Protein AF-A0A5A7MZJ8-F1 (afdb_monomer)

Structure (mmCIF, N/CA/C/O backbone):
data_AF-A0A5A7MZJ8-F1
#
_entry.id   AF-A0A5A7MZJ8-F1
#
loop_
_atom_site.group_PDB
_atom_site.id
_atom_site.type_symbol
_atom_site.label_atom_id
_atom_site.label_alt_id
_atom_site.label_comp_id
_atom_site.label_asym_id
_atom_site.label_entity_id
_atom_site.label_seq_id
_atom_site.pdbx_PDB_ins_code
_atom_site.Cartn_x
_atom_site.Cartn_y
_atom_site.Cartn_z
_atom_site.occupancy
_atom_site.B_iso_or_equiv
_atom_site.auth_seq_id
_atom_site.auth_comp_id
_atom_site.auth_asym_id
_atom_site.auth_atom_id
_atom_site.pdbx_PDB_model_num
ATOM 1 N N . MET A 1 1 ? -20.485 7.842 -4.638 1.00 42.91 1 MET A N 1
ATOM 2 C CA . MET A 1 1 ? -19.625 7.140 -3.659 1.00 42.91 1 MET A CA 1
ATOM 3 C C . MET A 1 1 ? -18.205 7.351 -4.147 1.00 42.91 1 MET A C 1
ATOM 5 O O . MET A 1 1 ? -17.917 6.899 -5.243 1.00 42.91 1 MET A O 1
ATOM 9 N N . GLY A 1 2 ? -17.424 8.191 -3.458 1.00 53.31 2 GLY A N 1
ATOM 10 C CA . GLY A 1 2 ? -16.158 8.722 -3.980 1.00 53.31 2 GLY A CA 1
ATOM 11 C C . GLY A 1 2 ? -15.213 7.607 -4.419 1.00 53.31 2 GLY A C 1
ATOM 12 O O . GLY A 1 2 ? -14.970 6.674 -3.653 1.00 53.31 2 GLY A O 1
ATOM 13 N N . LEU A 1 3 ? -14.757 7.690 -5.668 1.00 57.22 3 LEU A N 1
ATOM 14 C CA . LEU A 1 3 ? -13.745 6.815 -6.245 1.00 57.22 3 LEU A CA 1
ATOM 15 C C . LEU A 1 3 ? -12.441 7.073 -5.489 1.00 57.22 3 LEU A C 1
ATOM 17 O O . LEU A 1 3 ? -11.756 8.054 -5.748 1.00 57.22 3 LEU A O 1
ATOM 21 N N . TRP A 1 4 ? -12.122 6.228 -4.511 1.00 69.38 4 TRP A N 1
ATOM 22 C CA . TRP A 1 4 ? -10.749 6.156 -4.024 1.00 69.38 4 TRP A CA 1
ATOM 23 C C . TRP A 1 4 ? -9.879 5.723 -5.209 1.00 69.38 4 TRP A C 1
ATOM 25 O O . TRP A 1 4 ? -10.255 4.742 -5.861 1.00 69.38 4 TRP A O 1
ATOM 35 N N . PRO A 1 5 ? -8.713 6.344 -5.462 1.00 80.06 5 PRO A N 1
ATOM 36 C CA . PRO A 1 5 ? -7.814 5.955 -6.558 1.00 80.06 5 PRO A CA 1
ATOM 37 C C . PRO A 1 5 ? -7.121 4.598 -6.302 1.00 80.06 5 PRO A C 1
ATOM 39 O O . PRO A 1 5 ? -6.083 4.272 -6.862 1.00 80.06 5 PRO A O 1
ATOM 42 N N . TYR A 1 6 ? -7.718 3.748 -5.462 1.00 84.06 6 TYR A N 1
ATOM 43 C CA . TYR A 1 6 ? -7.277 2.390 -5.183 1.00 84.06 6 TYR A CA 1
ATOM 44 C C . TYR A 1 6 ? -7.176 1.532 -6.452 1.00 84.06 6 TYR A C 1
ATOM 46 O O . TYR A 1 6 ? -6.284 0.694 -6.548 1.00 84.06 6 TYR A O 1
ATOM 54 N N . HIS A 1 7 ? -8.086 1.718 -7.414 1.00 88.00 7 HIS A N 1
ATOM 55 C CA . HIS A 1 7 ? -8.039 0.974 -8.673 1.00 88.00 7 HIS A CA 1
ATOM 56 C C . HIS A 1 7 ? -6.787 1.313 -9.481 1.00 88.00 7 HIS A C 1
ATOM 58 O O . HIS A 1 7 ? -6.108 0.395 -9.929 1.00 88.00 7 HIS A O 1
ATOM 64 N N . GLU A 1 8 ? -6.449 2.598 -9.577 1.00 91.94 8 GLU A N 1
ATOM 65 C CA . GLU A 1 8 ? -5.226 3.069 -10.232 1.00 91.94 8 GLU A CA 1
ATOM 66 C C . GLU A 1 8 ? -3.991 2.531 -9.503 1.00 91.94 8 GLU A C 1
ATOM 68 O O . GLU A 1 8 ? -3.098 1.970 -10.129 1.00 91.94 8 GLU A O 1
ATOM 73 N N . LEU A 1 9 ? -3.980 2.585 -8.165 1.00 93.12 9 LEU A N 1
ATOM 74 C CA . LEU A 1 9 ? -2.889 2.033 -7.359 1.00 93.12 9 LEU A CA 1
ATOM 75 C C . LEU A 1 9 ? -2.665 0.534 -7.625 1.00 93.12 9 LEU A C 1
ATOM 77 O O . LEU A 1 9 ? -1.532 0.078 -7.779 1.00 93.12 9 LEU A O 1
ATOM 81 N N . ALA A 1 10 ? -3.750 -0.244 -7.656 1.00 94.06 10 ALA A N 1
ATOM 82 C CA . ALA A 1 10 ? -3.692 -1.678 -7.911 1.00 94.06 10 ALA A CA 1
ATOM 83 C C . ALA A 1 10 ? -3.250 -1.984 -9.350 1.00 94.06 10 ALA A C 1
ATOM 85 O O . ALA A 1 10 ? -2.504 -2.939 -9.558 1.00 94.06 10 ALA A O 1
ATOM 86 N N . GLU A 1 11 ? -3.675 -1.175 -10.321 1.00 95.31 11 GLU A N 1
ATOM 87 C CA . GLU A 1 11 ? -3.256 -1.290 -11.716 1.00 95.31 11 GLU A CA 1
ATOM 88 C C . GLU A 1 11 ? -1.752 -1.047 -11.872 1.00 95.31 11 GLU A C 1
ATOM 90 O O . GLU A 1 11 ? -1.072 -1.870 -12.481 1.00 95.31 11 GLU A O 1
ATOM 95 N N . GLN A 1 12 ? -1.205 0.013 -11.269 1.00 95.56 12 GLN A N 1
ATOM 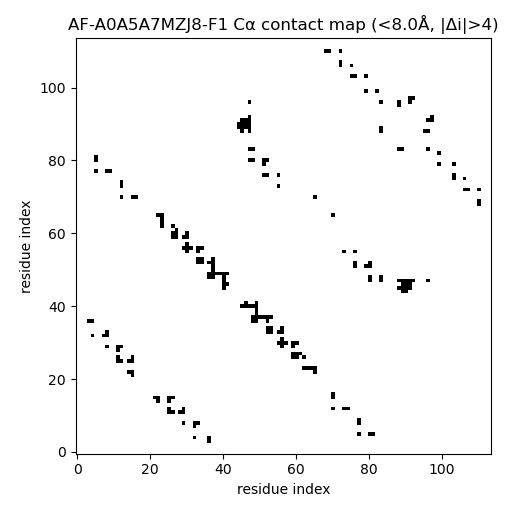96 C CA . GLN A 1 12 ? 0.237 0.283 -11.334 1.00 95.56 12 GLN A CA 1
ATOM 97 C C . GLN A 1 12 ? 1.061 -0.848 -10.712 1.00 95.56 12 GLN A C 1
ATOM 99 O O . GLN A 1 12 ? 2.083 -1.247 -11.261 1.00 95.56 12 GLN A O 1
ATOM 104 N N . HIS A 1 13 ? 0.590 -1.433 -9.607 1.00 96.06 13 HIS A N 1
ATOM 105 C CA . HIS A 1 13 ? 1.228 -2.622 -9.046 1.00 96.06 13 HIS A CA 1
ATOM 106 C C . HIS A 1 13 ? 1.226 -3.803 -10.034 1.00 96.06 13 HIS A C 1
ATOM 108 O O . HIS A 1 13 ? 2.239 -4.485 -10.154 1.00 96.06 13 HIS A O 1
ATOM 114 N N . VAL A 1 14 ? 0.117 -4.061 -10.738 1.00 96.19 14 VAL A N 1
ATOM 115 C CA . VAL A 1 14 ? 0.066 -5.131 -11.753 1.00 96.19 14 VAL A CA 1
ATOM 116 C C . VAL A 1 14 ? 1.076 -4.859 -12.869 1.00 96.19 14 VAL A C 1
ATOM 118 O O . VAL A 1 14 ? 1.830 -5.755 -13.232 1.00 96.19 14 VAL A O 1
ATOM 121 N N . ARG A 1 15 ? 1.195 -3.609 -13.325 1.00 96.00 15 ARG A N 1
ATOM 122 C CA . ARG A 1 15 ? 2.205 -3.223 -14.321 1.00 96.00 15 ARG A CA 1
ATOM 123 C C . ARG A 1 15 ? 3.643 -3.452 -13.837 1.00 96.00 15 ARG A C 1
ATOM 125 O O . ARG A 1 15 ? 4.459 -3.931 -14.612 1.00 96.00 15 ARG A O 1
ATOM 132 N N . CYS A 1 16 ? 3.948 -3.228 -12.553 1.00 94.06 16 CYS A N 1
ATOM 133 C CA . CYS A 1 16 ? 5.256 -3.592 -11.979 1.00 94.06 16 CYS A CA 1
ATOM 134 C C . CYS A 1 16 ? 5.574 -5.093 -12.076 1.00 94.06 16 CYS A C 1
ATOM 136 O O . CYS A 1 16 ? 6.750 -5.469 -12.116 1.00 94.06 16 CYS A O 1
ATOM 138 N N . VAL A 1 17 ? 4.546 -5.947 -12.035 1.00 94.44 17 VAL A N 1
ATOM 139 C CA . VAL A 1 17 ? 4.690 -7.403 -12.166 1.00 94.44 17 VAL A CA 1
ATOM 140 C C . VAL A 1 17 ? 4.891 -7.785 -13.632 1.00 94.44 17 VAL A C 1
ATOM 142 O O . VAL A 1 17 ? 5.778 -8.583 -13.924 1.00 94.44 17 VAL A O 1
ATOM 145 N N . ASP A 1 18 ? 4.111 -7.188 -14.533 1.00 95.94 18 ASP A N 1
ATOM 146 C CA . ASP A 1 18 ? 4.077 -7.559 -15.951 1.00 95.94 18 ASP A CA 1
ATOM 147 C C . ASP A 1 18 ? 5.203 -6.923 -16.785 1.00 95.94 18 ASP A C 1
ATOM 149 O O . ASP A 1 18 ? 5.573 -7.463 -17.827 1.00 95.94 18 ASP A O 1
ATOM 153 N N . THR A 1 19 ? 5.755 -5.786 -16.348 1.00 95.25 19 THR A N 1
ATOM 154 C CA . THR A 1 19 ? 6.749 -5.004 -17.106 1.00 95.25 19 THR A CA 1
ATOM 155 C C . THR A 1 19 ? 7.903 -4.555 -16.191 1.00 95.25 19 THR A C 1
ATOM 157 O O . THR A 1 19 ? 7.934 -3.412 -15.720 1.00 95.25 19 THR A O 1
ATOM 160 N N . PRO A 1 20 ? 8.848 -5.460 -15.860 1.00 92.75 20 PRO A N 1
ATOM 161 C CA . PRO A 1 20 ? 9.966 -5.173 -14.960 1.00 92.75 20 PRO A CA 1
ATOM 162 C C . PRO A 1 20 ? 10.874 -4.014 -15.398 1.00 92.75 20 PRO A C 1
ATOM 164 O O . PRO A 1 20 ? 11.428 -3.323 -14.543 1.00 92.75 20 PRO A O 1
ATOM 167 N N . GLU A 1 21 ? 11.020 -3.794 -16.704 1.00 93.62 21 GLU A N 1
ATOM 168 C CA . GLU A 1 21 ? 11.850 -2.745 -17.304 1.00 93.62 21 GLU A CA 1
ATOM 169 C C . GLU A 1 21 ? 11.366 -1.322 -16.982 1.00 93.62 21 GLU A C 1
ATOM 171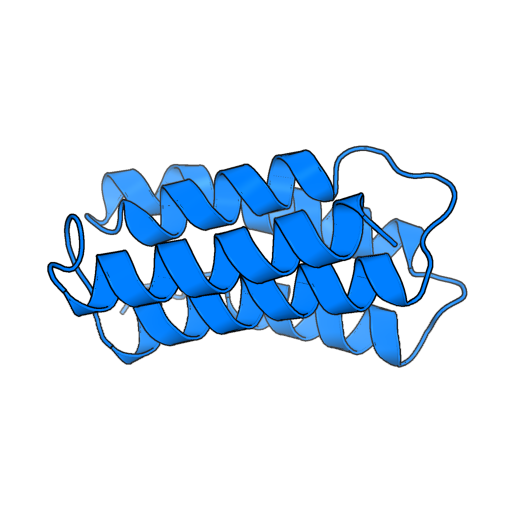 O O . GLU A 1 21 ? 12.189 -0.418 -16.850 1.00 93.62 21 GLU A O 1
ATOM 176 N N . ASP A 1 22 ? 10.062 -1.153 -16.741 1.00 94.56 22 ASP A N 1
ATOM 177 C CA . ASP A 1 22 ? 9.416 0.145 -16.501 1.00 94.56 22 ASP A CA 1
ATOM 178 C C . ASP A 1 22 ? 9.020 0.342 -15.024 1.00 94.56 22 ASP A C 1
ATOM 180 O O . ASP A 1 22 ? 8.313 1.286 -14.662 1.00 94.56 22 ASP A O 1
ATOM 184 N N . ARG A 1 23 ? 9.498 -0.528 -14.117 1.00 94.31 23 ARG A N 1
ATOM 185 C CA . ARG A 1 23 ? 9.174 -0.476 -12.675 1.00 94.31 23 ARG A CA 1
ATOM 186 C C . ARG A 1 23 ? 9.414 0.881 -12.040 1.00 94.31 23 ARG A C 1
ATOM 188 O O . ARG A 1 23 ? 8.684 1.251 -11.124 1.00 94.31 23 ARG A O 1
ATOM 195 N N . LYS A 1 24 ? 10.426 1.610 -12.508 1.00 93.94 24 LYS A N 1
ATOM 196 C CA . LYS A 1 24 ? 10.724 2.959 -12.028 1.00 93.94 24 LYS A CA 1
ATOM 197 C C . LYS A 1 24 ? 9.537 3.895 -12.242 1.00 93.94 24 LYS A C 1
ATOM 199 O O . LYS A 1 24 ? 9.074 4.505 -11.280 1.00 93.94 24 LYS A O 1
ATOM 204 N N . ASP A 1 25 ? 9.013 3.942 -13.458 1.00 93.88 25 ASP A N 1
ATOM 205 C CA . ASP A 1 25 ? 7.911 4.830 -13.822 1.00 93.88 25 ASP A CA 1
ATOM 206 C C . ASP A 1 25 ? 6.629 4.441 -13.070 1.00 93.88 25 ASP A C 1
ATOM 208 O O . ASP A 1 25 ? 5.913 5.299 -12.548 1.00 93.88 25 ASP A O 1
ATOM 212 N N . PHE A 1 26 ? 6.376 3.138 -12.905 1.00 95.31 26 PHE A N 1
ATOM 213 C CA . PHE A 1 26 ? 5.245 2.665 -12.103 1.00 95.31 26 PHE A CA 1
ATOM 214 C C . PHE A 1 26 ? 5.398 2.983 -10.609 1.00 95.31 26 PHE A C 1
ATOM 216 O O . PHE A 1 26 ? 4.412 3.324 -9.959 1.00 95.31 26 PHE A O 1
ATOM 223 N N . PHE A 1 27 ? 6.606 2.914 -10.038 1.00 95.31 27 PHE A N 1
ATOM 224 C CA . PHE A 1 27 ? 6.851 3.294 -8.640 1.00 95.31 27 PHE A CA 1
ATOM 225 C C . PHE A 1 27 ? 6.672 4.793 -8.406 1.00 95.31 27 PHE A C 1
ATOM 227 O O . PHE A 1 27 ? 6.128 5.178 -7.368 1.00 95.31 27 PHE A O 1
ATOM 234 N N . GLU A 1 28 ? 7.082 5.629 -9.362 1.00 94.88 28 GLU A N 1
ATOM 235 C CA . GLU A 1 28 ? 6.814 7.069 -9.332 1.00 94.88 28 GLU A CA 1
ATOM 236 C C . GLU A 1 28 ? 5.303 7.346 -9.337 1.00 94.88 28 GLU A C 1
ATOM 238 O O . GLU A 1 28 ? 4.820 8.181 -8.567 1.00 94.88 28 GLU A O 1
ATOM 243 N N . GLU A 1 29 ? 4.533 6.593 -10.124 1.00 95.56 29 GLU A N 1
ATOM 244 C CA . GLU A 1 29 ? 3.077 6.725 -10.142 1.00 95.56 29 GLU A CA 1
ATOM 245 C C . GLU A 1 29 ? 2.421 6.212 -8.852 1.00 95.56 29 GLU A C 1
ATOM 247 O O . GLU A 1 29 ? 1.587 6.896 -8.259 1.00 95.56 29 GLU A O 1
ATOM 252 N N . ILE A 1 30 ? 2.861 5.061 -8.336 1.00 96.19 30 ILE A N 1
ATOM 253 C CA . ILE A 1 30 ? 2.428 4.536 -7.032 1.00 96.19 30 ILE A CA 1
ATOM 254 C C . ILE A 1 30 ? 2.717 5.549 -5.918 1.00 96.19 30 ILE A C 1
ATOM 256 O O . ILE A 1 30 ? 1.878 5.745 -5.037 1.00 96.19 30 ILE A O 1
ATOM 260 N N . HIS A 1 31 ? 3.881 6.206 -5.946 1.00 95.69 31 HIS A N 1
ATOM 261 C CA . HIS A 1 31 ? 4.239 7.258 -4.997 1.00 95.69 31 HIS A CA 1
ATOM 262 C C . HIS A 1 31 ? 3.247 8.424 -5.033 1.00 95.69 31 HIS A C 1
ATOM 264 O O . HIS A 1 31 ? 2.769 8.832 -3.968 1.00 95.69 31 HIS A O 1
ATOM 270 N N . ARG A 1 32 ? 2.909 8.924 -6.232 1.00 94.75 32 ARG A N 1
ATOM 271 C CA . ARG A 1 32 ? 1.924 10.001 -6.420 1.00 94.75 32 ARG A CA 1
ATOM 272 C C . ARG A 1 32 ? 0.547 9.602 -5.894 1.00 94.75 32 ARG A C 1
ATOM 274 O O . ARG A 1 32 ? 0.002 10.291 -5.033 1.00 94.75 32 ARG A O 1
ATOM 281 N N . ILE A 1 33 ? 0.034 8.446 -6.316 1.00 95.00 33 ILE A N 1
ATOM 282 C CA . ILE A 1 33 ? -1.288 7.962 -5.896 1.00 95.00 33 ILE A CA 1
ATOM 283 C C . ILE A 1 33 ? -1.343 7.772 -4.373 1.00 95.00 33 ILE A C 1
ATOM 285 O O . ILE A 1 33 ? -2.302 8.187 -3.720 1.00 95.00 33 ILE A O 1
ATOM 289 N N . ALA A 1 34 ? -0.305 7.180 -3.773 1.00 95.06 34 ALA A N 1
ATOM 290 C CA . ALA A 1 34 ? -0.230 6.999 -2.326 1.00 95.06 34 ALA A CA 1
ATOM 291 C C . ALA A 1 34 ? -0.188 8.343 -1.574 1.00 95.06 34 ALA A C 1
ATOM 293 O O . ALA A 1 34 ? -0.841 8.496 -0.539 1.00 95.06 34 ALA A O 1
ATOM 294 N N . HIS A 1 35 ? 0.528 9.339 -2.100 1.00 93.19 35 HIS A N 1
ATOM 295 C CA . HIS A 1 35 ? 0.554 10.682 -1.524 1.00 93.19 35 HIS A CA 1
ATOM 296 C C . HIS A 1 35 ? -0.842 11.329 -1.510 1.00 93.19 35 HIS A C 1
ATOM 298 O O . HIS A 1 35 ? -1.280 11.848 -0.480 1.00 93.19 35 HIS A O 1
ATOM 304 N N . ASP A 1 36 ? -1.586 11.219 -2.609 1.00 92.12 36 ASP A N 1
ATOM 305 C CA . ASP A 1 36 ? -2.943 11.761 -2.706 1.00 92.12 36 ASP A CA 1
ATOM 306 C C . ASP A 1 36 ? -3.923 11.017 -1.787 1.00 92.12 36 ASP A C 1
ATOM 308 O O . ASP A 1 36 ? -4.708 11.632 -1.054 1.00 92.12 36 ASP A O 1
ATOM 312 N N . MET A 1 37 ? -3.836 9.682 -1.746 1.00 91.75 37 MET A N 1
ATOM 313 C CA . MET A 1 37 ? -4.640 8.848 -0.844 1.00 91.75 37 MET A CA 1
ATOM 314 C C . MET A 1 37 ? -4.402 9.192 0.628 1.00 91.75 37 MET A C 1
ATOM 316 O O . MET A 1 37 ? -5.353 9.193 1.417 1.00 91.75 37 MET A O 1
ATOM 320 N N . LYS A 1 38 ? -3.160 9.521 1.008 1.00 90.81 38 LYS A N 1
ATOM 321 C CA . LYS A 1 38 ? -2.821 9.963 2.366 1.00 90.81 38 LYS A CA 1
ATOM 322 C C . LYS A 1 38 ? -3.622 11.207 2.757 1.00 90.81 38 LYS A C 1
ATOM 324 O O . LYS A 1 38 ? -4.217 11.217 3.841 1.00 90.81 38 LYS A O 1
ATOM 329 N N . GLY A 1 39 ? -3.670 12.215 1.881 1.00 87.25 39 GLY A N 1
ATOM 330 C CA . GLY A 1 39 ? -4.408 13.463 2.102 1.00 87.25 39 GLY A CA 1
ATOM 331 C C . GLY A 1 39 ? -5.929 13.272 2.149 1.00 87.25 39 GLY A C 1
ATOM 332 O O . GLY A 1 39 ? -6.616 13.876 2.974 1.00 87.25 39 GLY A O 1
ATOM 333 N N . GLN A 1 40 ? -6.463 12.375 1.319 1.00 86.25 40 GLN A N 1
ATOM 334 C CA . GLN A 1 40 ? -7.899 12.076 1.274 1.00 86.25 40 GLN A CA 1
ATOM 335 C C . GLN A 1 40 ? -8.376 11.238 2.475 1.00 86.25 40 GLN A C 1
ATOM 337 O O . GLN A 1 40 ? -9.475 11.457 2.989 1.00 86.25 40 GLN A O 1
ATOM 342 N N . GLY A 1 41 ? -7.549 10.302 2.956 1.00 83.12 41 GLY A N 1
ATOM 343 C CA . GLY A 1 41 ? -7.857 9.391 4.067 1.00 83.12 41 GLY A CA 1
ATOM 344 C C . GLY A 1 41 ? -8.345 10.098 5.334 1.00 83.12 41 GLY A C 1
ATOM 345 O O . GLY A 1 41 ? -9.377 9.721 5.899 1.00 83.12 41 GLY A O 1
ATOM 346 N N . GLY A 1 42 ? -7.647 11.162 5.739 1.00 80.25 42 GLY A N 1
ATOM 347 C CA . GLY A 1 42 ? -7.968 11.935 6.939 1.00 80.25 42 GLY A CA 1
ATOM 348 C C . GLY A 1 42 ? -9.302 12.661 6.805 1.00 80.25 42 GLY A C 1
ATOM 349 O O . GLY A 1 42 ? -10.162 12.548 7.676 1.00 80.25 42 GLY A O 1
ATOM 350 N N . THR A 1 43 ? -9.514 13.319 5.664 1.00 83.69 43 THR A N 1
ATOM 351 C CA . THR A 1 43 ? -10.740 14.069 5.357 1.00 83.69 43 THR A CA 1
ATOM 352 C C . THR A 1 43 ? -11.988 13.185 5.351 1.00 83.69 43 THR A C 1
ATOM 354 O O . THR A 1 43 ? -13.053 13.613 5.790 1.00 83.69 43 THR A O 1
ATOM 357 N N . PHE A 1 44 ? -11.874 11.933 4.896 1.00 83.25 44 PHE A N 1
ATOM 358 C CA . PHE A 1 44 ? -13.011 11.011 4.800 1.00 83.25 44 PHE A CA 1
ATOM 359 C C . PHE A 1 44 ? -13.188 10.077 6.012 1.00 83.25 44 PHE A C 1
ATOM 361 O O . PHE A 1 44 ? -14.082 9.226 5.994 1.00 83.25 44 PHE A O 1
ATOM 368 N N . GLY A 1 45 ? -12.377 10.218 7.069 1.00 85.31 45 GLY A N 1
A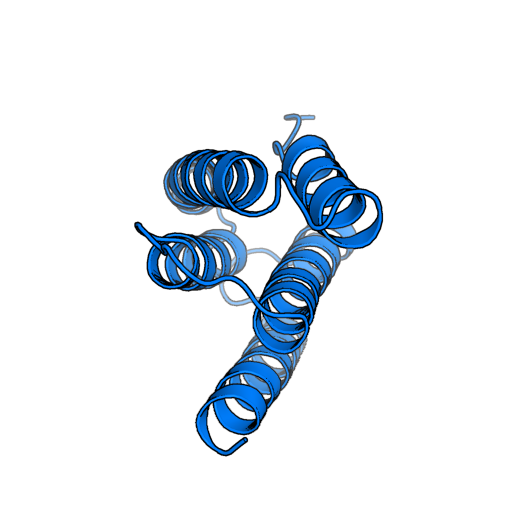TOM 369 C CA . GLY A 1 45 ? -12.503 9.426 8.301 1.00 85.31 45 GLY A CA 1
ATOM 370 C C . GLY A 1 45 ? -11.927 8.004 8.222 1.00 85.31 45 GLY A C 1
ATOM 371 O O . GLY A 1 45 ? -12.384 7.112 8.944 1.00 85.31 45 GLY A O 1
ATOM 372 N N . TYR A 1 46 ? -10.928 7.790 7.359 1.00 90.06 46 TYR A N 1
ATOM 373 C CA . TYR A 1 46 ? -10.207 6.524 7.183 1.00 90.06 46 TYR A CA 1
ATOM 374 C C . TYR A 1 46 ? -8.719 6.679 7.557 1.00 90.06 46 TYR A C 1
ATOM 376 O O . TYR A 1 46 ? -7.849 6.618 6.684 1.00 90.06 46 TYR A O 1
ATOM 384 N N . PRO A 1 47 ? -8.380 6.849 8.849 1.00 90.62 47 PRO A N 1
ATOM 385 C CA . PRO A 1 47 ? -6.997 7.072 9.283 1.00 90.62 47 PRO A CA 1
ATOM 386 C C . PRO A 1 47 ? -6.074 5.876 8.994 1.00 90.62 47 PRO A C 1
ATOM 388 O O . PRO A 1 47 ? -4.870 6.057 8.814 1.00 90.62 47 PRO A O 1
ATOM 391 N N . LEU A 1 48 ? -6.619 4.659 8.868 1.00 92.31 48 LEU A N 1
ATOM 392 C CA . LEU A 1 48 ? -5.860 3.497 8.393 1.00 92.31 48 LEU A CA 1
ATOM 393 C C . LEU A 1 48 ? -5.369 3.672 6.950 1.00 92.31 48 LEU A C 1
ATOM 395 O O . LEU A 1 48 ? -4.217 3.348 6.672 1.00 92.31 48 LEU A O 1
ATOM 399 N N . ILE A 1 49 ? -6.197 4.226 6.052 1.00 94.06 49 ILE A N 1
ATOM 400 C CA . ILE A 1 49 ? -5.765 4.545 4.682 1.00 94.06 49 ILE A CA 1
ATOM 401 C C . ILE A 1 49 ? -4.665 5.593 4.721 1.00 94.06 49 ILE A C 1
ATOM 403 O O . ILE A 1 49 ? -3.636 5.384 4.093 1.00 94.06 49 ILE A O 1
ATOM 407 N N . THR A 1 50 ? -4.822 6.659 5.512 1.00 93.88 50 THR A N 1
ATOM 408 C 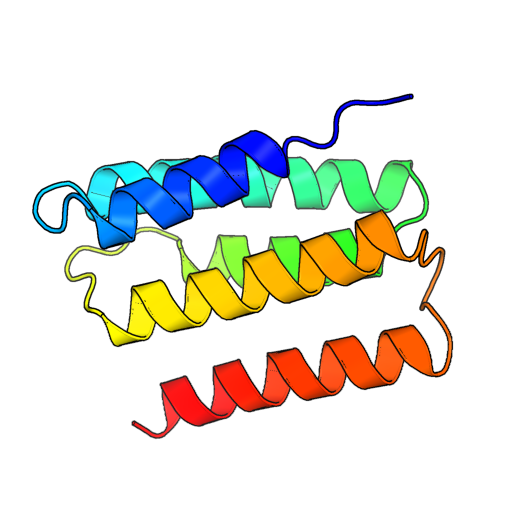CA . THR A 1 50 ? -3.765 7.667 5.674 1.00 93.88 50 THR A CA 1
ATOM 409 C C . THR A 1 50 ? -2.451 7.043 6.128 1.00 93.88 50 THR A C 1
ATOM 411 O O . THR A 1 50 ? -1.413 7.313 5.535 1.00 93.88 50 THR A O 1
ATOM 414 N N . SER A 1 51 ? -2.489 6.171 7.136 1.00 94.62 51 SER A N 1
ATOM 415 C CA . SER A 1 51 ? -1.294 5.519 7.673 1.00 94.62 51 SER A CA 1
ATOM 416 C C . SER A 1 51 ? -0.627 4.578 6.664 1.00 94.62 51 SER A C 1
ATOM 418 O O . SER A 1 51 ? 0.597 4.571 6.555 1.00 94.62 51 SER A O 1
ATOM 420 N N . PHE A 1 52 ? -1.405 3.776 5.933 1.00 95.62 52 PHE A N 1
ATOM 421 C CA . PHE A 1 52 ? -0.862 2.832 4.952 1.00 95.62 52 PHE A CA 1
ATOM 422 C C . PHE A 1 52 ? -0.362 3.536 3.691 1.00 95.62 52 PHE A C 1
ATOM 424 O O . PHE A 1 52 ? 0.681 3.162 3.163 1.00 95.62 52 PHE A O 1
ATOM 431 N N . ALA A 1 53 ? -1.064 4.575 3.245 1.00 95.44 53 ALA A N 1
ATOM 432 C CA . ALA A 1 53 ? -0.674 5.377 2.097 1.00 95.44 53 ALA A CA 1
ATOM 433 C C . ALA A 1 53 ? 0.577 6.223 2.394 1.00 95.44 53 ALA A C 1
ATOM 435 O O . ALA A 1 53 ? 1.455 6.321 1.546 1.00 95.44 53 ALA A O 1
ATOM 436 N N . ASP A 1 54 ? 0.728 6.747 3.616 1.00 96.19 54 ASP A N 1
ATOM 437 C CA . ASP A 1 54 ? 1.964 7.412 4.050 1.00 96.19 54 ASP A CA 1
ATOM 438 C C . ASP A 1 54 ? 3.162 6.452 4.060 1.00 96.19 54 ASP A C 1
ATOM 440 O O . ASP A 1 54 ? 4.213 6.756 3.499 1.00 96.19 54 ASP A O 1
ATOM 444 N N . SER A 1 55 ? 2.985 5.253 4.627 1.00 96.06 55 SER A N 1
ATOM 445 C CA . SER A 1 55 ? 4.006 4.198 4.589 1.00 96.06 55 SER A CA 1
ATOM 446 C C . SER A 1 55 ? 4.404 3.850 3.151 1.00 96.06 55 SER A C 1
ATOM 448 O O . SER A 1 55 ? 5.595 3.801 2.838 1.00 96.06 55 SER A O 1
ATOM 450 N N . LEU A 1 56 ? 3.419 3.661 2.265 1.00 96.88 56 LEU A N 1
ATOM 451 C CA . LEU A 1 56 ? 3.669 3.324 0.867 1.00 96.88 56 LEU A CA 1
ATOM 452 C C . LEU A 1 56 ? 4.371 4.461 0.117 1.00 96.88 56 LEU A C 1
ATOM 454 O O . LEU A 1 56 ? 5.365 4.205 -0.548 1.00 96.88 56 LEU A O 1
ATOM 458 N N . SER A 1 57 ? 3.905 5.704 0.260 1.00 95.44 57 SER A N 1
ATOM 459 C CA . SER A 1 57 ? 4.498 6.879 -0.392 1.00 95.44 57 SER A CA 1
ATOM 460 C C . SER A 1 57 ? 5.963 7.066 0.019 1.00 95.44 57 SER A C 1
ATOM 462 O O . SER A 1 57 ? 6.826 7.275 -0.833 1.00 95.44 57 SER A O 1
ATOM 464 N N . ASN A 1 58 ? 6.279 6.904 1.307 1.00 93.81 58 ASN A N 1
ATOM 465 C CA . ASN A 1 58 ? 7.661 6.942 1.787 1.00 93.81 58 ASN A CA 1
ATOM 466 C C . ASN A 1 58 ? 8.491 5.789 1.210 1.00 93.81 58 ASN A C 1
ATOM 468 O O . ASN A 1 58 ? 9.637 5.992 0.805 1.00 93.81 58 ASN A O 1
ATOM 472 N N . PHE A 1 59 ? 7.911 4.587 1.138 1.00 94.62 59 PHE A N 1
ATOM 473 C CA . PHE A 1 59 ? 8.579 3.429 0.560 1.00 94.62 59 PHE A CA 1
ATOM 474 C C . PHE A 1 59 ? 8.886 3.627 -0.925 1.00 94.62 59 PHE A C 1
ATOM 476 O O . PHE A 1 59 ? 10.017 3.368 -1.314 1.00 94.62 59 PHE A O 1
ATOM 483 N N . THR A 1 60 ? 7.946 4.115 -1.733 1.00 94.12 60 THR A N 1
ATOM 484 C CA . THR A 1 60 ? 8.112 4.276 -3.188 1.00 94.12 60 THR A CA 1
ATOM 485 C C . THR A 1 60 ? 8.713 5.614 -3.614 1.00 94.12 60 THR A C 1
ATOM 487 O O . THR A 1 60 ? 8.841 5.868 -4.808 1.00 94.12 60 THR A O 1
ATOM 490 N N . SER A 1 61 ? 9.124 6.462 -2.665 1.00 89.19 61 SER A N 1
ATOM 491 C CA . SER A 1 61 ? 9.930 7.655 -2.960 1.00 89.19 61 SER A CA 1
ATOM 492 C C . SER A 1 61 ? 11.202 7.294 -3.744 1.00 89.19 61 SER A C 1
ATOM 494 O O . SER A 1 61 ? 11.696 6.174 -3.608 1.00 89.19 61 SER A O 1
ATOM 496 N N . ILE A 1 62 ? 11.695 8.239 -4.564 1.00 76.25 62 ILE A N 1
ATOM 497 C CA . ILE A 1 62 ? 12.740 8.082 -5.603 1.00 76.25 62 ILE A CA 1
ATOM 498 C C . ILE A 1 62 ? 13.641 6.853 -5.382 1.00 76.25 62 ILE A C 1
ATOM 500 O O . ILE A 1 62 ? 14.526 6.856 -4.522 1.00 76.25 62 ILE A O 1
ATOM 504 N N . LYS A 1 63 ? 13.416 5.809 -6.193 1.00 77.50 63 LYS A N 1
ATOM 505 C CA . LYS A 1 63 ? 14.217 4.578 -6.245 1.00 77.50 63 LYS A CA 1
ATOM 506 C C . LYS A 1 63 ? 14.774 4.368 -7.646 1.00 77.50 63 LYS A C 1
ATOM 508 O O . LYS A 1 63 ? 14.070 4.594 -8.624 1.00 77.50 63 LYS A O 1
ATOM 513 N N . THR A 1 64 ? 16.019 3.916 -7.734 1.00 73.56 64 THR A N 1
ATOM 514 C CA . THR A 1 64 ? 16.691 3.616 -9.009 1.00 73.56 64 THR A CA 1
ATOM 515 C C . THR A 1 64 ? 16.731 2.126 -9.325 1.00 73.56 64 THR A C 1
ATOM 517 O O . THR A 1 64 ? 16.689 1.772 -10.495 1.00 73.56 64 THR A O 1
ATOM 520 N N . ASP A 1 65 ? 16.735 1.265 -8.304 1.00 86.56 65 ASP A N 1
ATOM 521 C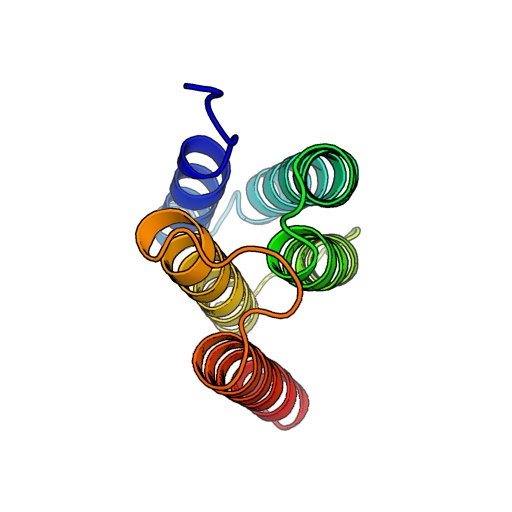 CA . ASP A 1 65 ? 16.911 -0.182 -8.453 1.00 86.56 65 ASP A CA 1
ATOM 522 C C . ASP A 1 65 ? 15.755 -0.917 -7.763 1.00 86.56 65 ASP A C 1
ATOM 524 O O . ASP A 1 65 ?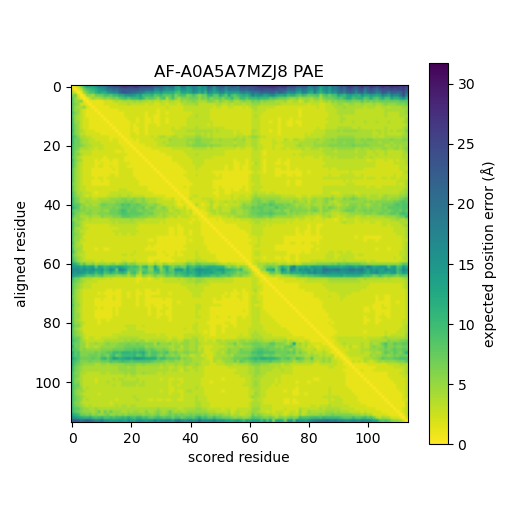 15.764 -1.111 -6.546 1.00 86.56 65 ASP A O 1
ATOM 528 N N . ILE A 1 66 ? 14.716 -1.257 -8.532 1.00 94.31 66 ILE A N 1
ATOM 529 C CA . ILE A 1 66 ? 13.478 -1.861 -8.017 1.00 94.31 66 ILE A CA 1
ATOM 530 C C . ILE A 1 66 ? 13.466 -3.360 -8.314 1.00 94.31 66 ILE A C 1
ATOM 532 O O . ILE A 1 66 ? 13.286 -3.789 -9.456 1.00 94.31 66 ILE A O 1
ATOM 536 N N . ASP A 1 67 ? 13.609 -4.160 -7.261 1.00 94.44 67 ASP A N 1
ATOM 537 C CA . ASP A 1 67 ? 13.593 -5.620 -7.335 1.00 94.44 67 ASP A CA 1
ATOM 538 C C . ASP A 1 67 ? 12.202 -6.224 -7.056 1.00 94.44 67 ASP A C 1
ATOM 540 O O . ASP A 1 67 ? 11.232 -5.532 -6.732 1.00 94.44 67 ASP A O 1
ATOM 544 N N . ASP A 1 68 ? 12.099 -7.548 -7.178 1.00 95.00 68 ASP A N 1
ATOM 545 C CA . ASP A 1 68 ? 10.849 -8.280 -6.946 1.00 95.00 68 ASP A CA 1
ATOM 546 C C . ASP A 1 68 ? 10.359 -8.177 -5.495 1.00 95.00 68 ASP A C 1
ATOM 548 O O . ASP A 1 68 ? 9.151 -8.122 -5.254 1.00 95.00 68 ASP A O 1
ATOM 552 N N . LYS A 1 69 ? 11.275 -8.090 -4.519 1.00 94.19 69 LYS A N 1
ATOM 553 C CA . LYS A 1 69 ? 10.913 -7.947 -3.101 1.00 94.19 69 LYS A CA 1
ATOM 554 C C . LYS A 1 69 ? 10.242 -6.599 -2.855 1.00 94.19 69 LYS A C 1
ATOM 556 O O . LYS A 1 69 ? 9.308 -6.502 -2.056 1.00 94.19 69 LYS A O 1
ATOM 561 N N . MET A 1 70 ? 10.692 -5.550 -3.546 1.00 95.44 70 MET A N 1
ATOM 562 C CA . MET A 1 70 ? 10.059 -4.238 -3.487 1.00 95.44 70 MET A CA 1
ATOM 563 C C . MET A 1 70 ? 8.647 -4.276 -4.069 1.00 95.44 70 MET A C 1
ATOM 565 O O . MET A 1 70 ? 7.728 -3.729 -3.457 1.00 95.44 70 MET A O 1
ATOM 569 N N . VAL A 1 71 ? 8.451 -4.951 -5.206 1.00 96.44 71 VAL A N 1
ATOM 570 C CA . VAL A 1 71 ? 7.121 -5.130 -5.814 1.00 96.44 71 VAL A CA 1
ATOM 571 C C . VAL A 1 71 ? 6.191 -5.917 -4.880 1.00 96.44 71 VAL A C 1
ATOM 573 O O . VAL A 1 71 ? 5.045 -5.515 -4.665 1.00 96.44 71 VAL A O 1
ATOM 576 N N . GLU A 1 72 ? 6.685 -6.971 -4.227 1.00 96.38 72 GLU A N 1
ATOM 577 C CA . GLU A 1 72 ? 5.921 -7.739 -3.235 1.00 96.38 72 GLU A CA 1
ATOM 578 C C . GLU A 1 72 ? 5.535 -6.896 -2.003 1.00 96.38 72 GLU A C 1
ATOM 580 O O . GLU A 1 72 ? 4.419 -7.000 -1.471 1.00 96.38 72 GLU A O 1
ATOM 585 N N . LEU A 1 73 ? 6.418 -5.997 -1.557 1.00 96.56 73 LEU A N 1
ATOM 586 C CA . LEU A 1 73 ? 6.090 -5.085 -0.466 1.00 96.56 73 LEU A CA 1
ATOM 587 C C . LEU A 1 73 ? 5.025 -4.054 -0.880 1.00 96.56 73 LEU A C 1
ATOM 589 O O . LEU A 1 73 ? 4.137 -3.748 -0.076 1.00 96.56 73 LEU A O 1
ATOM 593 N N . VAL A 1 74 ? 5.048 -3.556 -2.123 1.00 96.88 74 VAL A N 1
ATOM 594 C CA . VAL A 1 74 ? 3.953 -2.730 -2.667 1.00 96.88 74 VAL A CA 1
ATOM 595 C C . VAL A 1 74 ? 2.641 -3.511 -2.634 1.00 96.88 74 VAL A C 1
ATOM 597 O O . VAL A 1 74 ? 1.644 -2.995 -2.123 1.00 96.88 74 VAL A O 1
ATOM 600 N N . LYS A 1 75 ? 2.638 -4.773 -3.084 1.00 96.69 75 LYS A N 1
ATOM 601 C CA . LYS A 1 75 ? 1.453 -5.642 -3.036 1.00 96.69 75 LYS A CA 1
ATOM 602 C C . LYS A 1 75 ? 0.844 -5.708 -1.637 1.00 96.69 75 LYS A C 1
ATOM 604 O O . LYS A 1 75 ? -0.366 -5.562 -1.475 1.00 96.69 75 LYS A O 1
ATOM 609 N N . SER A 1 76 ? 1.687 -5.877 -0.619 1.00 97.25 76 SER A N 1
ATOM 610 C CA . SER A 1 76 ? 1.253 -5.946 0.781 1.00 97.25 76 SER A CA 1
ATOM 611 C C . SER A 1 76 ? 0.536 -4.666 1.235 1.00 97.25 76 SER A C 1
ATOM 613 O O . SER A 1 76 ? -0.468 -4.739 1.946 1.00 97.25 76 SER A O 1
ATOM 615 N N . HIS A 1 77 ? 0.994 -3.492 0.788 1.00 96.94 77 HIS A N 1
ATOM 616 C CA . HIS A 1 77 ? 0.314 -2.219 1.051 1.00 96.94 77 HIS A CA 1
ATOM 617 C C . HIS A 1 77 ? -1.022 -2.115 0.302 1.00 96.94 77 HIS A C 1
ATOM 619 O O . HIS A 1 77 ? -2.028 -1.715 0.896 1.00 96.94 77 HIS A O 1
ATOM 625 N N . VAL A 1 78 ? -1.052 -2.499 -0.980 1.00 95.69 78 VAL A N 1
ATOM 626 C CA . VAL A 1 78 ? -2.271 -2.505 -1.808 1.00 95.69 78 VAL A CA 1
ATOM 627 C C . VAL A 1 78 ? -3.339 -3.408 -1.186 1.00 95.69 78 VAL A C 1
ATOM 629 O O . VAL A 1 78 ? -4.489 -2.990 -1.041 1.00 95.69 78 VAL A O 1
ATOM 632 N N . ASP A 1 79 ? -2.972 -4.612 -0.750 1.00 95.12 79 ASP A N 1
ATOM 633 C CA . ASP A 1 79 ? -3.891 -5.561 -0.115 1.00 95.12 79 ASP A CA 1
ATOM 634 C C . ASP A 1 79 ? -4.423 -5.041 1.231 1.00 95.12 79 ASP A C 1
ATOM 636 O O . ASP A 1 79 ? -5.623 -5.146 1.508 1.00 95.12 79 ASP A O 1
ATOM 640 N N . ALA A 1 80 ? -3.567 -4.412 2.045 1.00 94.69 80 ALA A N 1
ATOM 641 C CA . ALA A 1 80 ? -3.982 -3.799 3.305 1.00 94.69 80 ALA A CA 1
ATOM 642 C C . ALA A 1 80 ? -4.994 -2.660 3.079 1.00 94.69 80 ALA A C 1
ATOM 644 O O . ALA A 1 80 ? -6.041 -2.619 3.731 1.00 94.69 80 ALA A O 1
ATOM 645 N N . MET A 1 81 ? -4.737 -1.770 2.113 1.00 94.12 81 MET A N 1
ATOM 646 C CA . MET A 1 81 ? -5.664 -0.688 1.757 1.00 94.12 81 MET A CA 1
ATOM 647 C C . MET A 1 81 ? -6.976 -1.221 1.172 1.00 94.12 81 MET A C 1
ATOM 649 O O . MET A 1 81 ? -8.053 -0.751 1.548 1.00 94.12 81 MET A O 1
ATOM 653 N N . ARG A 1 82 ? -6.917 -2.262 0.331 1.00 92.81 82 ARG A N 1
ATOM 654 C CA . ARG A 1 82 ? -8.107 -2.952 -0.186 1.00 92.81 82 ARG A CA 1
ATOM 655 C C . ARG A 1 82 ? -8.987 -3.472 0.943 1.00 92.81 82 ARG A C 1
ATOM 657 O O . ARG A 1 82 ? -10.207 -3.321 0.883 1.00 92.81 82 ARG A O 1
ATOM 664 N N . ALA A 1 83 ? -8.385 -4.092 1.957 1.00 92.88 83 ALA A N 1
ATOM 665 C CA . ALA A 1 83 ? -9.109 -4.654 3.090 1.00 92.88 83 ALA A CA 1
ATOM 666 C C . ALA A 1 83 ? -9.826 -3.566 3.905 1.00 92.88 83 ALA A C 1
ATOM 668 O O . ALA A 1 83 ? -11.000 -3.734 4.236 1.00 92.88 83 ALA A O 1
ATOM 669 N N . VAL A 1 84 ? -9.169 -2.425 4.149 1.00 91.88 84 VAL A N 1
ATOM 670 C CA . VAL A 1 84 ? -9.781 -1.264 4.820 1.00 91.88 84 VAL A CA 1
ATOM 671 C C . VAL A 1 84 ? -10.979 -0.733 4.027 1.00 91.88 84 VAL A C 1
ATOM 673 O O . VAL A 1 84 ? -12.059 -0.556 4.595 1.00 91.88 84 VAL A O 1
ATOM 676 N N . ILE A 1 85 ? -10.820 -0.532 2.712 1.00 89.69 85 ILE A N 1
ATOM 677 C CA . ILE A 1 85 ? -11.880 -0.009 1.833 1.00 89.69 85 ILE A CA 1
ATOM 678 C C . ILE A 1 85 ? -13.055 -0.991 1.756 1.00 89.69 85 ILE A C 1
ATOM 680 O O . ILE A 1 85 ? -14.204 -0.608 1.985 1.00 89.69 85 ILE A O 1
ATOM 684 N N . LYS A 1 86 ? -12.781 -2.273 1.478 1.00 89.62 86 LYS A N 1
ATOM 685 C CA . LYS A 1 86 ? -13.807 -3.320 1.341 1.00 89.62 86 LYS A CA 1
ATOM 686 C C . LYS A 1 86 ? -14.547 -3.563 2.656 1.00 89.62 86 LYS A C 1
ATOM 688 O O . LYS A 1 86 ? -15.764 -3.720 2.645 1.00 89.62 86 LYS A O 1
ATOM 693 N N . GLY A 1 87 ? -13.825 -3.563 3.775 1.00 87.62 87 GLY A N 1
ATOM 694 C CA . GLY A 1 87 ? -14.391 -3.705 5.115 1.00 87.62 87 GLY A CA 1
ATOM 695 C C . GLY A 1 87 ? -15.066 -2.438 5.645 1.00 87.62 87 GLY A C 1
ATOM 696 O O . GLY A 1 87 ? -15.638 -2.484 6.729 1.00 87.62 87 GLY A O 1
ATOM 697 N N . ARG A 1 88 ? -15.001 -1.312 4.911 1.00 84.81 88 ARG A N 1
ATOM 698 C CA . ARG A 1 88 ? -15.457 0.019 5.358 1.00 84.81 88 ARG A CA 1
ATOM 699 C C . ARG A 1 88 ? -14.947 0.350 6.763 1.00 84.81 88 ARG A C 1
ATOM 701 O O . ARG A 1 88 ? -15.688 0.866 7.601 1.00 84.81 88 ARG A O 1
ATOM 708 N N . VAL A 1 89 ? -13.682 0.025 7.015 1.00 88.06 89 VAL A N 1
ATOM 709 C CA . VAL A 1 89 ? -13.063 0.139 8.334 1.00 88.06 89 VAL A CA 1
ATOM 710 C C . VAL A 1 89 ? -12.788 1.616 8.618 1.00 88.06 89 VAL A C 1
ATOM 712 O O . VAL A 1 89 ? -11.817 2.185 8.124 1.00 88.06 89 VAL A O 1
ATOM 715 N N . LYS A 1 90 ? -13.690 2.250 9.371 1.00 84.81 90 LYS A N 1
ATOM 716 C CA . LYS A 1 90 ? -13.619 3.669 9.748 1.00 84.81 90 LYS A CA 1
ATOM 717 C C . LYS A 1 90 ? -12.909 3.870 11.083 1.00 84.81 90 LYS A C 1
ATOM 719 O O . LYS A 1 90 ? -12.873 2.966 11.920 1.00 84.81 90 LYS A O 1
ATOM 724 N N . GLY A 1 91 ? -12.397 5.084 11.298 1.00 85.38 91 GLY A N 1
ATOM 725 C CA . GLY A 1 91 ? -11.593 5.393 12.482 1.00 85.38 91 GLY A CA 1
ATOM 726 C C . GLY A 1 91 ? -10.396 4.444 12.590 1.00 85.38 91 GLY A C 1
ATOM 727 O O . GLY A 1 91 ? -9.893 3.956 11.580 1.00 85.38 91 GLY A O 1
ATOM 728 N N . GLU A 1 92 ? -9.969 4.123 13.809 1.00 85.75 92 GLU A N 1
ATOM 729 C CA . GLU A 1 92 ? -8.836 3.210 14.030 1.00 85.75 92 GLU A CA 1
ATOM 730 C C . GLU A 1 92 ? -9.131 1.740 13.682 1.00 85.75 92 GLU A C 1
ATOM 732 O O . GLU A 1 92 ? -8.233 0.901 13.714 1.00 85.75 92 GLU A O 1
ATOM 737 N N . GLY A 1 93 ? -10.381 1.408 13.343 1.00 82.81 93 GLY A N 1
ATOM 738 C CA . GLY A 1 93 ? -10.769 0.080 12.874 1.00 82.81 93 GLY A CA 1
ATOM 739 C C . GLY A 1 93 ? -10.857 -1.015 13.932 1.00 82.81 93 GLY A C 1
ATOM 740 O O . GLY A 1 93 ? -11.064 -2.174 13.573 1.00 82.81 93 GLY A O 1
ATOM 741 N N . GLY A 1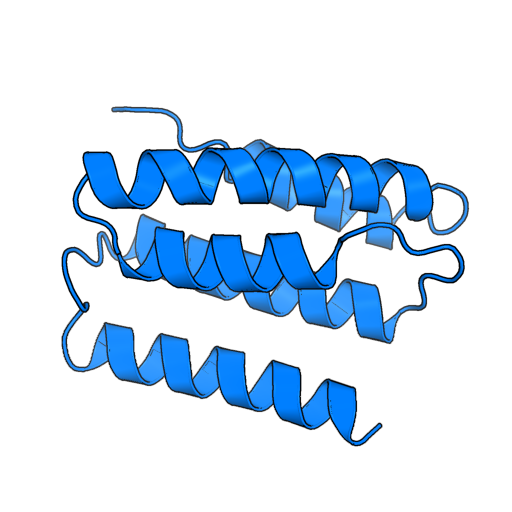 94 ? -10.708 -0.674 15.215 1.00 89.75 94 GLY A N 1
ATOM 742 C CA . GLY A 1 94 ? -10.790 -1.626 16.323 1.00 89.75 94 GLY A CA 1
ATOM 743 C C . GLY A 1 94 ? -9.837 -2.808 16.137 1.00 89.75 94 GLY A C 1
ATOM 744 O O . GLY A 1 94 ? -8.700 -2.645 15.695 1.00 89.75 94 GLY A O 1
ATOM 745 N N . GLU A 1 95 ? -10.313 -4.011 16.444 1.00 91.81 95 GLU A N 1
ATOM 746 C CA . GLU A 1 95 ? -9.520 -5.235 16.313 1.00 91.81 95 GLU A CA 1
ATOM 747 C C . GLU A 1 95 ? -9.087 -5.507 14.861 1.00 91.81 95 GLU A C 1
ATOM 749 O O . GLU A 1 95 ? -7.931 -5.850 14.613 1.00 91.81 95 GLU A O 1
ATOM 754 N N . ILE A 1 96 ? -9.971 -5.260 13.887 1.00 91.00 96 ILE A N 1
ATOM 755 C CA . ILE A 1 96 ? -9.669 -5.436 12.457 1.00 91.00 96 ILE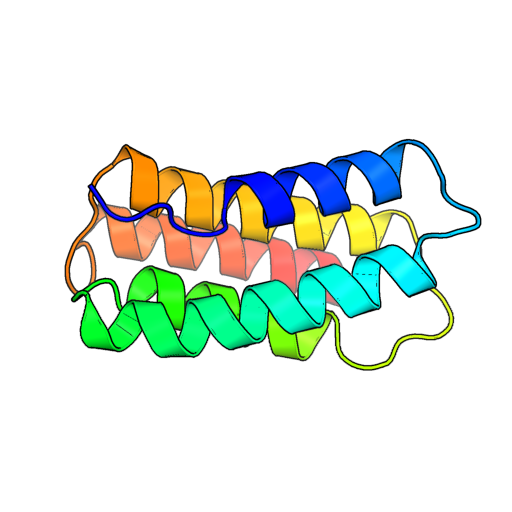 A CA 1
ATOM 756 C C . ILE A 1 96 ? -8.538 -4.492 12.035 1.00 91.00 96 ILE A C 1
ATOM 758 O O . ILE A 1 96 ? -7.580 -4.910 11.388 1.00 91.00 96 ILE A O 1
ATOM 762 N N . GLY A 1 97 ? -8.612 -3.221 12.434 1.00 92.19 97 GLY A N 1
ATOM 763 C CA . GLY A 1 97 ? -7.571 -2.234 12.153 1.00 92.19 97 GLY A CA 1
ATOM 764 C C . GLY A 1 97 ? -6.217 -2.632 12.739 1.00 92.19 97 GLY A C 1
ATOM 765 O O . GLY A 1 97 ? -5.200 -2.569 12.046 1.00 92.19 97 GLY A O 1
ATOM 766 N N . GLN A 1 98 ? -6.199 -3.121 13.981 1.00 93.12 98 GLN A N 1
ATO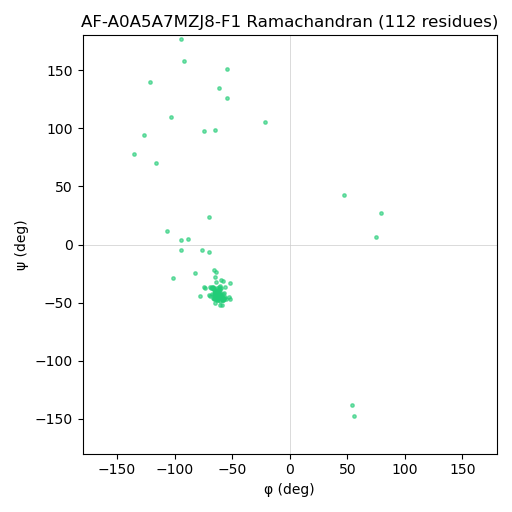M 767 C CA . GLN A 1 98 ? -4.979 -3.623 14.621 1.00 93.12 98 GLN A CA 1
ATOM 768 C C . GLN A 1 98 ? -4.389 -4.832 13.883 1.00 93.12 98 GLN A C 1
ATOM 770 O O . GLN A 1 98 ? -3.179 -4.882 13.657 1.00 93.12 98 GLN A O 1
ATOM 775 N N . GLN A 1 99 ? -5.225 -5.782 13.459 1.00 94.25 99 GLN A N 1
ATOM 776 C CA . GLN A 1 99 ? -4.787 -6.952 12.692 1.00 94.25 99 GLN A CA 1
ATOM 777 C C . GLN A 1 99 ? -4.197 -6.563 11.328 1.00 94.25 99 GLN A C 1
ATOM 779 O O . GLN A 1 99 ? -3.161 -7.107 10.931 1.00 94.25 99 GLN A O 1
ATOM 784 N N . LEU A 1 100 ? -4.801 -5.590 10.637 1.00 93.94 100 LEU A N 1
ATOM 785 C CA . LEU A 1 100 ? -4.293 -5.073 9.364 1.00 93.94 100 LEU A CA 1
ATOM 786 C C . LEU A 1 100 ? -2.945 -4.367 9.543 1.00 93.94 100 LEU A C 1
ATOM 788 O O . LEU A 1 100 ? -1.998 -4.669 8.817 1.00 93.94 100 LEU A O 1
ATOM 792 N N . ARG A 1 101 ? -2.820 -3.497 10.556 1.00 94.69 101 ARG A N 1
ATOM 793 C CA . ARG A 1 101 ? -1.550 -2.834 10.899 1.00 94.69 101 ARG A CA 1
ATOM 794 C C . ARG A 1 101 ? -0.455 -3.855 11.201 1.00 94.69 101 ARG A C 1
ATOM 796 O O . ARG A 1 101 ? 0.640 -3.754 10.658 1.00 94.69 101 ARG A O 1
ATOM 803 N N . LYS A 1 102 ? -0.754 -4.861 12.028 1.00 94.56 102 LYS A N 1
ATOM 804 C CA . LYS A 1 102 ? 0.205 -5.907 12.409 1.00 94.56 102 LYS A CA 1
ATOM 805 C C . LYS A 1 102 ? 0.651 -6.741 11.207 1.00 94.56 102 LYS A C 1
ATOM 807 O O . LYS A 1 102 ? 1.836 -7.039 11.081 1.00 94.56 102 LYS A O 1
ATOM 812 N N . SER A 1 103 ? -0.282 -7.096 10.325 1.00 94.50 103 SER A N 1
ATOM 813 C CA . SER A 1 103 ? 0.018 -7.845 9.100 1.00 94.50 103 SER A CA 1
ATOM 814 C C . SER A 1 103 ? 0.940 -7.056 8.169 1.00 94.50 103 SER A C 1
ATOM 816 O O . SER A 1 103 ? 1.960 -7.589 7.738 1.00 94.50 103 SER A O 1
ATOM 818 N N . LEU A 1 104 ? 0.639 -5.774 7.926 1.00 95.19 104 LEU A N 1
ATOM 819 C CA . LEU A 1 104 ? 1.479 -4.922 7.083 1.00 95.19 104 LEU A CA 1
ATOM 820 C C . LEU A 1 104 ? 2.862 -4.683 7.707 1.00 95.19 104 LEU A C 1
ATOM 822 O O . LEU A 1 104 ? 3.877 -4.805 7.025 1.00 95.19 104 LEU A O 1
ATOM 826 N N . GLN A 1 105 ? 2.917 -4.418 9.014 1.00 95.00 105 GLN A N 1
ATOM 827 C CA . GLN A 1 105 ? 4.174 -4.237 9.742 1.00 95.00 105 GLN A CA 1
ATOM 828 C C . GLN A 1 105 ? 5.077 -5.471 9.623 1.00 95.00 105 GLN A C 1
ATOM 830 O O . GLN A 1 105 ? 6.272 -5.342 9.369 1.00 95.00 105 GLN A O 1
ATOM 835 N N . LYS A 1 106 ? 4.506 -6.676 9.733 1.00 94.69 106 LYS A N 1
ATOM 836 C CA . LYS A 1 106 ? 5.253 -7.926 9.557 1.00 94.69 106 LYS A CA 1
ATOM 837 C C . LYS A 1 106 ? 5.831 -8.059 8.143 1.00 94.69 106 LYS A C 1
ATOM 839 O O . LYS A 1 106 ? 6.965 -8.516 8.004 1.00 94.69 106 LYS A O 1
ATOM 844 N N . ALA A 1 107 ? 5.091 -7.661 7.106 1.00 94.31 107 ALA A N 1
ATOM 845 C CA . ALA A 1 107 ? 5.595 -7.659 5.730 1.00 94.31 107 ALA A CA 1
ATOM 846 C C . ALA A 1 107 ? 6.778 -6.686 5.566 1.00 94.31 107 ALA A C 1
ATOM 848 O O . ALA A 1 107 ? 7.822 -7.074 5.046 1.00 94.31 107 ALA A O 1
ATOM 849 N N . ILE A 1 108 ? 6.664 -5.467 6.108 1.00 93.94 108 ILE A N 1
ATOM 850 C CA . ILE A 1 108 ? 7.747 -4.466 6.106 1.00 93.94 108 ILE A CA 1
ATOM 851 C C . ILE A 1 108 ? 8.994 -4.994 6.834 1.00 93.94 108 ILE A C 1
ATOM 853 O O . ILE A 1 108 ? 10.114 -4.841 6.350 1.00 93.94 108 ILE A O 1
ATOM 857 N N . GLU A 1 109 ? 8.824 -5.619 7.999 1.00 93.44 109 GLU A N 1
ATOM 858 C CA . GLU A 1 109 ? 9.934 -6.199 8.764 1.00 93.44 109 GLU A CA 1
ATOM 859 C C . GLU A 1 109 ? 10.596 -7.374 8.050 1.00 93.44 109 GLU A C 1
ATOM 861 O O . GLU A 1 109 ? 11.813 -7.525 8.129 1.00 93.44 109 GLU A O 1
ATOM 866 N N . THR A 1 110 ? 9.805 -8.198 7.362 1.00 92.44 110 THR A N 1
ATOM 867 C CA . THR A 1 110 ? 10.316 -9.325 6.575 1.00 92.44 110 THR A CA 1
ATOM 868 C C . THR A 1 110 ? 11.164 -8.812 5.419 1.00 92.44 110 THR A C 1
ATOM 870 O O . THR A 1 110 ? 12.294 -9.259 5.262 1.00 92.44 110 THR A O 1
ATOM 873 N N . TYR A 1 111 ? 10.672 -7.805 4.692 1.00 91.69 111 TYR A N 1
ATOM 874 C CA . TYR A 1 111 ? 11.422 -7.136 3.632 1.00 91.69 111 TYR A CA 1
ATOM 875 C C . TYR A 1 111 ? 12.752 -6.554 4.142 1.00 91.69 111 TYR A C 1
ATOM 877 O O . TYR A 1 111 ? 13.793 -6.793 3.546 1.00 91.69 111 TYR A O 1
ATOM 885 N N . LYS A 1 112 ? 12.755 -5.854 5.287 1.00 86.94 112 LYS A N 1
ATOM 886 C CA . LYS A 1 112 ? 13.974 -5.238 5.855 1.00 86.94 112 LYS A CA 1
ATOM 887 C C . LYS A 1 112 ? 15.044 -6.235 6.317 1.00 86.94 112 LYS A C 1
ATOM 889 O O . LYS A 1 112 ? 16.190 -5.836 6.501 1.00 86.94 112 LYS A O 1
ATOM 894 N N . LYS A 1 113 ? 14.670 -7.485 6.596 1.00 80.19 113 LYS A N 1
ATOM 895 C CA . LYS A 1 113 ? 15.578 -8.540 7.083 1.00 80.19 113 LYS A CA 1
ATOM 896 C C . LYS A 1 113 ? 16.138 -9.418 5.961 1.00 80.19 113 LYS A C 1
ATOM 898 O O . LYS A 1 113 ? 16.912 -10.325 6.256 1.00 80.19 113 LYS A O 1
ATOM 903 N N . SER A 1 114 ? 15.685 -9.204 4.729 1.00 64.38 114 SER A N 1
ATOM 904 C CA . SER A 1 114 ? 15.923 -10.070 3.576 1.00 64.38 114 SER A CA 1
ATOM 905 C C . SER A 1 114 ? 16.982 -9.494 2.657 1.00 64.38 114 SER A C 1
ATOM 907 O O . SER A 1 114 ? 17.691 -10.318 2.043 1.00 64.38 114 SER A O 1
#

Foldseek 3Di:
DDDLCLVVLVVLLVCCVVPVPCVLVSLVVNLVSLVVQLVVCVVVQNVLSVVLSVVSNVLSPRDDDDDPLSSVLSVLSSVLNVCCVVVVQGHCNPPSNVVSVVSSVVSVVVSVVD

pLDDT: mean 90.4, std 8.77, range [42.91, 97.25]

Secondary structure (DSSP, 8-state):
----THHHHHHHHHHHHH-GGGHHHHHHHHHHHHHHHHHHHHHTT-HHHHHHHHHHHHHHSS-S---HHHHHHHHHHHHHHHHHHHTT--TT-HHHHHHHHHHHHHHHHHHHT-

Radius of gyration: 13.45 Å; Cα contacts (8 Å, |Δi|>4): 119; chains: 1; bounding box: 36×24×34 Å

Sequence (114 aa):
MGLWPYHELAEQHVRCVDTPEDRKDFFEEIHRIAHDMKGQGGTFGYPLITSFADSLSNFTSIKTDIDDKMVELVKSHVDAMRAVIKGRVKGEGGEIGQQLRKSLQKAIETYKKS

Nearest PDB structures (foldseek):
  6fes-assembly1_A  TM=6.143E-01  e=1.471E+00  synthetic construct

Organism: NCBI:txid1236966

Solvent-accessible surface area (backbone atoms only — not comparable to full-atom values): 6182 Å² total; per-residue (Å²): 130,85,82,66,67,58,64,60,46,52,49,36,54,50,45,41,70,78,38,65,91,52,32,56,64,33,31,51,48,41,19,53,51,20,50,53,43,23,63,50,16,57,80,74,46,22,48,56,43,20,54,49,18,46,54,44,19,66,66,35,43,97,66,90,82,83,53,70,69,56,55,53,51,50,49,48,48,51,54,47,46,48,48,36,62,75,65,64,41,50,47,76,30,63,70,62,33,50,52,46,52,52,54,46,50,50,51,55,53,51,62,76,75,106

Mean predicted aligned error: 3.85 Å

InterPro domains:
  IPR008207 Signal transduction histidine kinase, phosphotransfer (Hpt) domain [PS50894] (1-88)
  IPR036641 HPT domain superfamily [G3DSA:1.20.120.160] (6-114)
  IPR036641 HPT domain superfamily [SSF47226] (9-97)